Protein AF-A0ABD7SBB2-F1 (afdb_monomer)

Organism: Xanthomonas vasicola (NCBI:txid56459)

Sequence (147 aa):
MIEGIVAIDLGDPAAYGKAIQAAWDKAAPRARAMREHEGQLAGEGKLLELYRAINLPASQQLAISVDFRAALSEGSQEHYGYRYVSGWEIRNLRMVSNVHASFADQPGARVLAVVGAMHKPWFDNWLGQLQGVDIVDAAQVLGDDGQ

Solvent-accessible surface area (backbone atoms only — not comparable to full-atom values): 8896 Å² total; per-residue (Å²): 138,89,80,80,86,77,72,83,83,65,80,55,63,67,62,36,51,52,52,45,49,54,26,31,62,75,29,45,73,81,48,42,70,62,51,52,50,49,50,49,28,56,75,71,66,37,55,69,62,34,55,50,53,57,64,34,70,66,47,44,52,51,51,45,51,29,45,57,53,21,22,55,65,45,81,56,94,84,36,49,22,53,55,53,48,52,53,52,50,56,51,48,53,52,51,49,52,56,56,48,66,76,44,72,90,40,90,88,67,87,82,89,85,87,72,61,69,89,49,46,69,56,46,56,56,56,50,56,67,41,87,96,47,82,78,77,60,63,62,75,73,68,52,63,98,88,114

Foldseek 3Di:
DDDDDDQQDLPDVVVLVVLQVVLLVVLVVQCVVVVVVLVVCVVVVVVLVSLLSLLDPVNQVSVCCSHLVSLQVRDDPSSSSVSVVVNVLVVLVVVLVVQCVVCVVPQPDDDDDDDDSNSVVSNCVVQVPDPNGDDDRPCVVSDDPPD

pLDDT: mean 91.55, std 12.99, range [28.66, 98.44]

Mean predicted aligned error: 4.71 Å

Secondary structure (DSSP, 8-state):
------PPP-SSHHHHHHHHHHHHHHHGGGGHHHHHHHHHHHHTT-HHHHHHHHHSHHHHHHHHHHTHHHHHT---TT-HHHHHHHHHHHHHHHHHHHHHHTTTT-TT--------TTTHHHHHHHHTTSTT-PPPPHHHHH--TT-

InterPro domains:
  IPR043749 Protein of unknown function DUF5694 [PF18950] (22-142)

Nearest PDB structures (foldseek):
  7q2z-assembly1_E  TM=3.618E-01  e=9.057E+00  Saccharomyces cerevisiae S288C

Structure (mmCIF, N/CA/C/O backbone):
data_AF-A0ABD7SBB2-F1
#
_entry.id   AF-A0ABD7SBB2-F1
#
loop_
_atom_site.group_PDB
_atom_site.id
_atom_site.type_symbol
_atom_site.label_atom_id
_atom_site.label_alt_id
_atom_site.label_comp_id
_atom_site.label_asym_id
_atom_site.label_entity_id
_atom_site.label_seq_id
_atom_site.pdbx_PDB_ins_code
_atom_site.Cartn_x
_atom_site.Cartn_y
_atom_site.Cartn_z
_atom_site.occupancy
_atom_site.B_iso_or_equiv
_atom_site.auth_seq_id
_atom_site.auth_comp_id
_atom_site.auth_asym_id
_atom_site.auth_atom_id
_atom_site.pdbx_PDB_model_num
ATOM 1 N N . MET A 1 1 ? -25.484 5.784 -11.898 1.00 28.72 1 MET A N 1
ATOM 2 C CA . MET A 1 1 ? -24.826 5.274 -13.116 1.00 28.72 1 MET A CA 1
ATOM 3 C C . MET A 1 1 ? -23.370 5.688 -13.067 1.00 28.72 1 MET A C 1
ATOM 5 O O . MET A 1 1 ? -23.114 6.881 -13.044 1.00 28.72 1 MET A O 1
ATOM 9 N N . ILE A 1 2 ? -22.443 4.735 -13.003 1.00 31.58 2 ILE A N 1
ATOM 10 C CA . ILE A 1 2 ? -21.057 4.967 -13.424 1.00 31.58 2 ILE A CA 1
ATOM 11 C C . ILE A 1 2 ? -20.772 3.873 -14.450 1.00 31.58 2 ILE A C 1
ATOM 13 O O . ILE A 1 2 ? -20.392 2.758 -14.106 1.00 31.58 2 ILE A O 1
ATOM 17 N N . GLU A 1 3 ? -21.106 4.173 -15.703 1.00 28.66 3 GLU A N 1
ATOM 18 C CA . GLU A 1 3 ? -20.676 3.391 -16.859 1.00 28.66 3 GLU A CA 1
ATOM 19 C C . GLU A 1 3 ? -19.210 3.707 -17.184 1.00 28.66 3 GLU A C 1
ATOM 21 O O . GLU A 1 3 ? -18.758 4.838 -17.009 1.00 28.66 3 GLU A O 1
ATOM 26 N N . GLY A 1 4 ? -18.495 2.701 -17.700 1.00 43.34 4 GLY A N 1
ATOM 27 C CA . GLY A 1 4 ? -17.243 2.877 -18.442 1.00 43.34 4 GLY A CA 1
ATOM 28 C C . GLY A 1 4 ? -15.965 2.927 -17.604 1.00 43.34 4 GLY A C 1
ATOM 29 O O . GLY A 1 4 ? -15.305 3.960 -17.532 1.00 43.34 4 GLY A O 1
ATOM 30 N N . ILE A 1 5 ? -15.543 1.799 -17.021 1.00 53.00 5 ILE A N 1
ATOM 31 C CA . ILE A 1 5 ? -14.161 1.668 -16.536 1.00 53.00 5 ILE A CA 1
ATOM 32 C C . ILE A 1 5 ? -13.256 1.425 -17.744 1.00 53.00 5 ILE A C 1
ATOM 34 O O . ILE A 1 5 ? -13.164 0.309 -18.251 1.00 53.00 5 ILE A O 1
ATOM 38 N N . VAL A 1 6 ? -12.568 2.471 -18.192 1.00 55.94 6 VAL A N 1
ATOM 39 C CA . VAL A 1 6 ? -11.417 2.315 -19.084 1.00 55.94 6 VAL A CA 1
ATOM 40 C C . VAL A 1 6 ? -10.272 1.749 -18.241 1.00 55.94 6 VAL A C 1
ATOM 42 O O . VAL A 1 6 ? -9.833 2.367 -17.268 1.00 55.94 6 VAL A O 1
ATOM 45 N N . ALA A 1 7 ? -9.838 0.529 -18.556 1.00 72.12 7 ALA A N 1
ATOM 46 C CA . ALA A 1 7 ? -8.589 -0.011 -18.035 1.00 72.12 7 ALA A CA 1
ATOM 47 C C . ALA A 1 7 ? -7.424 0.806 -18.611 1.00 72.12 7 ALA A C 1
ATOM 49 O O . ALA A 1 7 ? -7.481 1.216 -19.769 1.00 72.12 7 ALA A O 1
ATOM 50 N N . ILE A 1 8 ? -6.381 1.058 -17.815 1.00 83.62 8 ILE A N 1
ATOM 51 C CA . ILE A 1 8 ? -5.171 1.710 -18.330 1.00 83.62 8 ILE A CA 1
ATOM 52 C C . ILE A 1 8 ? -4.602 0.830 -19.442 1.00 83.62 8 ILE A C 1
ATOM 54 O O . ILE A 1 8 ? -4.325 -0.346 -19.209 1.00 83.62 8 ILE A O 1
ATOM 58 N N . ASP A 1 9 ? -4.430 1.402 -20.630 1.00 86.50 9 ASP A N 1
ATOM 59 C CA . ASP A 1 9 ? -3.758 0.725 -21.731 1.00 86.50 9 ASP A CA 1
ATOM 60 C C . ASP A 1 9 ? -2.278 0.521 -21.379 1.00 86.50 9 ASP A C 1
ATOM 62 O O . ASP A 1 9 ? -1.530 1.477 -21.142 1.00 86.50 9 ASP A O 1
ATOM 66 N N . LEU A 1 10 ? -1.857 -0.740 -21.323 1.00 84.88 10 LEU A N 1
ATOM 67 C CA . LEU A 1 10 ? -0.494 -1.128 -20.975 1.00 84.88 10 LEU A CA 1
ATOM 68 C C . LEU A 1 10 ? 0.454 -1.112 -22.179 1.00 84.88 10 LEU A C 1
ATOM 70 O O . LEU A 1 10 ? 1.652 -1.273 -21.979 1.00 84.88 10 LEU A O 1
ATOM 74 N N . GLY A 1 11 ? -0.035 -0.896 -23.404 1.00 89.62 11 GLY A N 1
ATOM 75 C CA . GLY A 1 11 ? 0.776 -1.065 -24.606 1.00 89.62 11 GLY A CA 1
ATOM 76 C C . GLY A 1 11 ? 1.177 -2.531 -24.776 1.00 89.62 11 GLY A C 1
ATOM 77 O O . GLY A 1 11 ? 0.307 -3.391 -24.878 1.00 89.62 11 GLY A O 1
ATOM 78 N N . ASP A 1 12 ? 2.480 -2.824 -24.788 1.00 95.56 12 ASP A N 1
ATOM 79 C CA . ASP A 1 12 ? 3.000 -4.196 -24.800 1.00 95.56 12 ASP A CA 1
ATOM 80 C C . ASP A 1 12 ? 3.061 -4.761 -23.363 1.00 95.56 12 ASP A C 1
ATOM 82 O O . ASP A 1 12 ? 3.924 -4.352 -22.577 1.00 95.56 12 ASP A O 1
ATOM 86 N N . PRO A 1 13 ? 2.203 -5.737 -22.995 1.00 93.44 13 PRO A N 1
ATOM 87 C CA . PRO A 1 13 ? 2.170 -6.281 -21.639 1.00 93.44 13 PRO A CA 1
ATOM 88 C C . PRO A 1 13 ? 3.453 -7.023 -21.240 1.00 93.44 13 PRO A C 1
ATOM 90 O O . PRO A 1 13 ? 3.794 -7.063 -20.057 1.00 93.44 13 PRO A O 1
ATOM 93 N N . ALA A 1 14 ? 4.171 -7.614 -22.201 1.00 96.75 14 ALA A N 1
ATOM 94 C CA . ALA A 1 14 ? 5.416 -8.323 -21.930 1.00 96.75 14 ALA A CA 1
ATOM 95 C C . ALA A 1 14 ? 6.555 -7.333 -21.655 1.00 96.75 14 ALA A C 1
ATOM 97 O O . ALA A 1 14 ? 7.308 -7.508 -20.691 1.00 96.75 14 ALA A O 1
ATOM 98 N N . ALA A 1 15 ? 6.652 -6.268 -22.457 1.00 97.06 15 ALA A N 1
ATOM 99 C CA . ALA A 1 15 ? 7.608 -5.188 -22.221 1.00 97.06 15 ALA A CA 1
ATOM 100 C C . ALA A 1 15 ? 7.321 -4.463 -20.898 1.00 97.06 15 ALA A C 1
ATOM 102 O O . ALA A 1 15 ? 8.240 -4.260 -20.101 1.00 97.06 15 ALA A O 1
ATOM 103 N N . TYR A 1 16 ? 6.046 -4.170 -20.628 1.00 96.12 16 TYR A N 1
ATOM 104 C CA . TYR A 1 16 ? 5.573 -3.620 -19.360 1.00 96.12 16 TYR A CA 1
ATOM 105 C C . TYR A 1 16 ? 6.014 -4.479 -18.168 1.00 96.12 16 TYR A C 1
ATOM 107 O O . TYR A 1 16 ? 6.697 -3.991 -17.267 1.00 96.12 16 TYR A O 1
ATOM 115 N N . GLY A 1 17 ? 5.682 -5.776 -18.180 1.00 95.75 17 GLY A N 1
ATOM 116 C CA . GLY A 1 17 ? 6.014 -6.683 -17.081 1.00 95.75 17 GLY A CA 1
ATOM 117 C C . GLY A 1 17 ? 7.520 -6.781 -16.846 1.00 95.75 17 GLY A C 1
ATOM 118 O O . GLY A 1 17 ? 7.979 -6.712 -15.707 1.00 95.75 17 GLY A O 1
ATOM 119 N N . LYS A 1 18 ? 8.307 -6.857 -17.926 1.00 98.19 18 LYS A N 1
ATOM 120 C CA . LYS A 1 18 ? 9.771 -6.882 -17.848 1.00 98.19 18 LYS A CA 1
ATOM 121 C C . LYS A 1 18 ? 10.341 -5.603 -17.229 1.00 98.19 18 LYS A C 1
ATOM 123 O O . LYS A 1 18 ? 11.246 -5.689 -16.402 1.00 98.19 18 LYS A O 1
ATOM 128 N N . ALA A 1 19 ? 9.837 -4.435 -17.626 1.00 97.81 19 ALA A N 1
ATOM 129 C CA . ALA A 1 19 ? 10.319 -3.148 -17.131 1.00 97.81 19 ALA A CA 1
ATOM 130 C C . ALA A 1 19 ? 10.041 -2.973 -15.629 1.00 97.81 19 ALA A C 1
ATOM 132 O O . ALA A 1 19 ? 10.947 -2.629 -14.866 1.00 97.81 19 ALA A O 1
ATOM 133 N N . ILE A 1 20 ? 8.816 -3.285 -15.192 1.00 98.00 20 ILE A N 1
ATOM 134 C CA . ILE A 1 20 ? 8.428 -3.199 -13.778 1.00 98.00 20 ILE A CA 1
ATOM 135 C C . ILE A 1 20 ? 9.195 -4.220 -12.930 1.00 98.00 20 ILE A C 1
ATOM 137 O O . ILE A 1 20 ? 9.754 -3.852 -11.895 1.00 98.00 20 ILE A O 1
ATOM 141 N N . GLN A 1 21 ? 9.313 -5.470 -13.391 1.00 98.12 21 GLN A N 1
ATOM 142 C CA . GLN A 1 21 ? 10.073 -6.494 -12.671 1.00 98.12 21 GLN A CA 1
ATOM 143 C C . GLN A 1 21 ? 11.540 -6.087 -12.493 1.00 98.12 21 GLN A C 1
ATOM 145 O O . GLN A 1 21 ? 12.075 -6.201 -11.394 1.00 98.12 21 GLN A O 1
ATOM 150 N N . ALA A 1 22 ? 12.179 -5.536 -13.530 1.00 98.31 22 ALA A N 1
ATOM 151 C CA . ALA A 1 22 ? 13.561 -5.070 -13.435 1.00 98.31 22 ALA A CA 1
ATOM 152 C C . ALA A 1 22 ? 13.734 -3.943 -12.397 1.00 98.31 22 ALA A C 1
ATOM 154 O O . ALA A 1 22 ? 14.729 -3.913 -11.664 1.00 98.31 22 ALA A O 1
ATOM 155 N N . ALA A 1 23 ? 12.764 -3.026 -12.303 1.00 98.19 23 ALA A N 1
ATOM 156 C CA . ALA A 1 23 ? 12.764 -1.979 -11.286 1.00 98.19 23 ALA A CA 1
ATOM 157 C C . ALA A 1 23 ? 12.637 -2.559 -9.865 1.00 98.19 23 ALA A C 1
ATOM 159 O O . ALA A 1 23 ? 13.383 -2.159 -8.962 1.00 98.19 23 ALA A O 1
ATOM 160 N N . TRP A 1 24 ? 11.749 -3.538 -9.670 1.00 98.00 24 TRP A N 1
ATOM 161 C CA . TRP A 1 24 ? 11.593 -4.233 -8.392 1.00 98.00 24 TRP A CA 1
ATOM 162 C C . TRP A 1 24 ? 12.817 -5.060 -8.013 1.00 98.00 24 TRP A C 1
ATOM 164 O O . TRP A 1 24 ? 13.255 -4.979 -6.869 1.00 98.00 24 TRP A O 1
ATOM 174 N N . ASP A 1 25 ? 13.423 -5.797 -8.944 1.00 98.31 25 ASP A N 1
ATOM 175 C CA . ASP A 1 25 ? 14.610 -6.620 -8.684 1.00 98.31 25 ASP A CA 1
ATOM 176 C C . ASP A 1 25 ? 15.777 -5.768 -8.175 1.00 98.31 25 ASP A C 1
ATOM 178 O O . ASP A 1 25 ? 16.444 -6.117 -7.198 1.00 98.31 25 ASP A O 1
ATOM 182 N N . LYS A 1 26 ? 15.974 -4.588 -8.774 1.00 98.00 26 LYS A N 1
ATOM 183 C CA . LYS A 1 26 ? 16.974 -3.610 -8.325 1.00 98.00 26 LYS A CA 1
ATOM 184 C C . LYS A 1 26 ? 16.692 -3.095 -6.909 1.00 98.00 26 LYS A C 1
ATOM 186 O O . LYS A 1 26 ? 17.620 -2.796 -6.157 1.00 98.00 26 LYS A O 1
ATOM 191 N N . ALA A 1 27 ? 15.422 -2.961 -6.537 1.00 98.06 27 ALA A N 1
ATOM 192 C CA . ALA A 1 27 ? 15.001 -2.458 -5.234 1.00 98.06 27 ALA A CA 1
ATOM 193 C C . ALA A 1 27 ? 14.921 -3.540 -4.144 1.00 98.06 27 ALA A C 1
ATOM 195 O O . ALA A 1 27 ? 15.101 -3.227 -2.965 1.00 98.06 27 ALA A O 1
ATOM 196 N N . ALA A 1 28 ? 14.682 -4.795 -4.527 1.00 97.12 28 ALA A N 1
ATOM 197 C CA . ALA A 1 28 ? 14.345 -5.904 -3.645 1.00 97.12 28 ALA A CA 1
ATOM 198 C C . ALA A 1 28 ? 15.329 -6.142 -2.484 1.00 97.12 28 ALA A C 1
ATOM 200 O O . ALA A 1 28 ? 14.843 -6.411 -1.376 1.00 97.12 28 ALA A O 1
ATOM 201 N N . PRO A 1 29 ? 16.664 -6.010 -2.652 1.00 98.44 29 PRO A N 1
ATOM 202 C CA . PRO A 1 29 ? 17.606 -6.200 -1.551 1.00 98.44 29 PRO A CA 1
ATOM 203 C C . PRO A 1 29 ? 17.363 -5.264 -0.360 1.00 98.44 29 PRO A C 1
ATOM 205 O O . PRO A 1 29 ? 17.607 -5.663 0.775 1.00 98.44 29 PRO A O 1
ATOM 208 N N . ARG A 1 30 ? 16.826 -4.055 -0.592 1.00 98.00 30 ARG A N 1
ATOM 209 C CA . ARG A 1 30 ? 16.556 -3.062 0.467 1.00 98.00 30 ARG A CA 1
ATOM 210 C C . ARG A 1 30 ? 15.484 -3.517 1.460 1.00 98.00 30 ARG A C 1
ATOM 212 O O . ARG A 1 30 ? 15.521 -3.109 2.610 1.00 98.00 30 ARG A O 1
ATOM 219 N N . ALA A 1 31 ? 14.552 -4.364 1.024 1.00 96.88 31 ALA A N 1
ATOM 220 C CA . ALA A 1 31 ? 13.454 -4.881 1.845 1.00 96.88 31 ALA A CA 1
ATOM 221 C C . ALA A 1 31 ? 13.677 -6.327 2.316 1.00 96.88 31 ALA A C 1
ATOM 223 O O . ALA A 1 31 ? 12.740 -6.961 2.794 1.00 96.88 31 ALA A O 1
ATOM 224 N N . ARG A 1 32 ? 14.886 -6.885 2.154 1.00 97.69 32 ARG A N 1
ATOM 225 C CA . ARG A 1 32 ? 15.176 -8.283 2.512 1.00 97.69 32 ARG A CA 1
ATOM 226 C C . ARG A 1 32 ? 14.910 -8.559 3.993 1.00 97.69 32 ARG A C 1
ATOM 228 O O . ARG A 1 32 ? 14.071 -9.395 4.294 1.00 97.69 32 ARG A O 1
ATOM 235 N N . ALA A 1 33 ? 15.566 -7.816 4.885 1.00 97.69 33 ALA A N 1
ATOM 236 C CA . ALA A 1 33 ? 15.454 -8.033 6.329 1.00 97.69 33 ALA A CA 1
ATOM 237 C C . ALA A 1 33 ? 14.012 -7.859 6.839 1.00 97.69 33 ALA A C 1
ATOM 239 O O . ALA A 1 33 ? 13.541 -8.657 7.640 1.00 97.69 33 ALA A O 1
ATOM 240 N N . MET A 1 34 ? 13.292 -6.855 6.323 1.00 97.25 34 MET A N 1
ATOM 241 C CA . MET A 1 34 ? 11.875 -6.634 6.636 1.00 97.25 34 MET A CA 1
ATOM 242 C C . MET A 1 34 ? 11.021 -7.848 6.242 1.00 97.25 34 MET A C 1
ATOM 244 O O . MET A 1 34 ? 10.276 -8.361 7.068 1.00 97.25 34 MET A O 1
ATOM 248 N N . ARG A 1 35 ? 11.184 -8.364 5.016 1.00 96.50 35 ARG A N 1
ATOM 249 C CA . ARG A 1 35 ? 10.428 -9.529 4.526 1.00 96.50 35 ARG A CA 1
ATOM 250 C C . ARG A 1 35 ? 10.793 -10.830 5.237 1.00 96.50 35 ARG A C 1
ATOM 252 O O . ARG A 1 35 ? 9.921 -11.660 5.464 1.00 96.50 35 ARG A O 1
ATOM 259 N N . GLU A 1 36 ? 12.065 -11.016 5.583 1.00 98.19 36 GLU A N 1
ATOM 260 C CA . GLU A 1 36 ? 12.519 -12.163 6.379 1.00 98.19 36 GLU A CA 1
ATOM 261 C C . GLU A 1 36 ? 11.884 -12.141 7.775 1.00 98.19 36 GLU A C 1
ATOM 263 O O . GLU A 1 36 ? 11.370 -13.162 8.226 1.00 98.19 36 GLU A O 1
ATOM 268 N N . HIS A 1 37 ? 11.834 -10.973 8.419 1.00 97.44 37 HIS A N 1
ATOM 269 C CA . HIS A 1 37 ? 11.177 -10.803 9.712 1.00 97.44 37 HIS A CA 1
ATOM 270 C C . HIS A 1 37 ? 9.661 -11.047 9.641 1.00 97.44 37 HIS A C 1
ATOM 272 O O . HIS A 1 37 ? 9.127 -11.823 10.432 1.00 97.44 37 HIS A O 1
ATOM 278 N N . GLU A 1 38 ? 8.969 -10.451 8.665 1.00 96.75 38 GLU A N 1
ATOM 279 C CA . GLU A 1 38 ? 7.537 -10.692 8.427 1.00 96.75 38 GLU A CA 1
ATOM 280 C C . GLU A 1 38 ? 7.250 -12.184 8.183 1.00 96.75 38 GLU A C 1
ATOM 282 O O . GLU A 1 38 ? 6.320 -12.749 8.761 1.00 96.75 38 GLU A O 1
ATOM 287 N N . GLY A 1 39 ? 8.080 -12.843 7.368 1.00 97.56 39 GLY A N 1
ATOM 288 C CA . GLY A 1 39 ? 7.976 -14.274 7.089 1.00 97.56 39 GLY A CA 1
ATOM 289 C C . GLY A 1 39 ? 8.210 -15.147 8.323 1.00 97.56 39 GLY A C 1
ATOM 290 O O . GLY A 1 39 ? 7.501 -16.136 8.509 1.00 97.56 39 GLY A O 1
ATOM 291 N N . GLN A 1 40 ? 9.151 -14.769 9.191 1.00 98.31 40 GLN A N 1
ATOM 292 C CA . GLN A 1 40 ? 9.385 -15.449 10.463 1.00 98.31 40 GLN A CA 1
ATOM 293 C C . GLN A 1 40 ? 8.159 -15.352 11.381 1.00 98.31 40 GLN A C 1
ATOM 295 O O . GLN A 1 40 ? 7.687 -16.378 11.868 1.00 98.31 40 GLN A O 1
ATOM 300 N N . LEU A 1 41 ? 7.607 -14.149 11.580 1.00 97.81 41 LEU A N 1
ATOM 301 C CA . LEU A 1 41 ? 6.418 -13.954 12.418 1.00 97.81 41 LEU A CA 1
ATOM 302 C C . LEU A 1 41 ? 5.223 -14.759 11.890 1.00 97.81 41 LEU A C 1
ATOM 304 O O . LEU A 1 41 ? 4.537 -15.430 12.662 1.00 97.81 41 LEU A O 1
ATOM 308 N N . ALA A 1 42 ? 5.015 -14.751 10.569 1.00 96.88 42 ALA A N 1
ATOM 309 C CA . ALA A 1 42 ? 3.978 -15.551 9.925 1.00 96.88 42 ALA A CA 1
ATOM 310 C C . ALA A 1 42 ? 4.190 -17.060 10.149 1.00 96.88 42 ALA A C 1
ATOM 312 O O . ALA A 1 42 ? 3.248 -17.766 10.506 1.00 96.88 42 ALA A O 1
ATOM 313 N N . GLY A 1 43 ? 5.421 -17.551 9.970 1.00 97.94 43 GLY A N 1
ATOM 314 C CA . GLY A 1 43 ? 5.774 -18.963 10.143 1.00 97.94 43 GLY A CA 1
ATOM 315 C C . GLY A 1 43 ? 5.653 -19.462 11.586 1.00 97.94 43 GLY A C 1
ATOM 316 O O . GLY A 1 43 ? 5.306 -20.620 11.804 1.00 97.94 43 GLY A O 1
ATOM 317 N N . GLU A 1 44 ? 5.885 -18.589 12.566 1.00 97.88 44 GLU A N 1
ATOM 318 C CA . GLU A 1 44 ? 5.717 -18.877 13.998 1.00 97.88 44 GLU A CA 1
ATOM 319 C C . GLU A 1 44 ? 4.259 -18.736 14.479 1.00 97.88 44 GLU A C 1
ATOM 321 O O . GLU A 1 44 ? 3.968 -19.014 15.641 1.00 97.88 44 GLU A O 1
ATOM 326 N N . GLY A 1 45 ? 3.330 -18.304 13.616 1.00 96.75 45 GLY A N 1
ATOM 327 C CA . GLY A 1 45 ? 1.931 -18.060 13.987 1.00 96.75 45 GLY A CA 1
ATOM 328 C C . GLY A 1 45 ? 1.713 -16.806 14.845 1.00 96.75 45 GLY A C 1
ATOM 329 O O . GLY A 1 45 ? 0.636 -16.634 15.416 1.00 96.75 45 GLY A O 1
ATOM 330 N N . LYS A 1 46 ? 2.706 -15.912 14.918 1.00 96.31 46 LYS A N 1
ATOM 331 C CA . LYS A 1 46 ? 2.688 -14.646 15.670 1.00 96.31 46 LYS A CA 1
ATOM 332 C C . LYS A 1 46 ? 1.957 -13.552 14.896 1.00 96.31 46 LYS A C 1
ATOM 334 O O . LYS A 1 46 ? 2.546 -12.596 14.390 1.00 96.31 46 LYS A O 1
ATOM 339 N N . LEU A 1 47 ? 0.654 -13.758 14.703 1.00 93.69 47 LEU A N 1
ATOM 340 C CA . LEU A 1 47 ? -0.149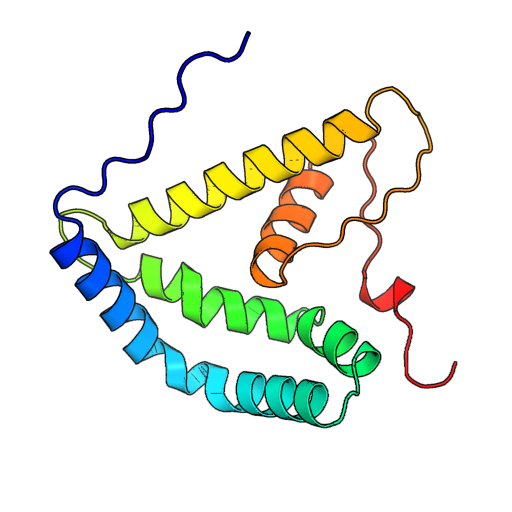 -12.915 13.818 1.00 93.69 47 LEU A CA 1
ATOM 341 C C . LEU A 1 47 ? -0.297 -11.486 14.344 1.00 93.69 47 LEU A C 1
ATOM 343 O O . LEU A 1 47 ? -0.221 -10.558 13.546 1.00 93.69 47 LEU A O 1
ATOM 347 N N . LEU A 1 48 ? -0.489 -11.278 15.650 1.00 93.94 48 LEU A N 1
ATOM 348 C CA . LEU A 1 48 ? -0.664 -9.928 16.197 1.00 93.94 48 LEU A CA 1
ATOM 349 C C . LEU A 1 48 ? 0.622 -9.103 16.057 1.00 93.94 48 LEU A C 1
ATOM 351 O O . LEU A 1 48 ? 0.581 -7.950 15.629 1.00 93.94 48 LEU A O 1
ATOM 355 N N . GLU A 1 49 ? 1.766 -9.719 16.335 1.00 95.44 49 GLU A N 1
ATOM 356 C CA . GLU A 1 49 ? 3.089 -9.134 16.151 1.00 95.44 49 GLU A CA 1
ATOM 357 C C . GLU A 1 49 ? 3.355 -8.826 14.674 1.00 95.44 49 GLU A C 1
ATOM 359 O O . GLU A 1 49 ? 3.851 -7.746 14.353 1.00 95.44 49 GLU A O 1
ATOM 364 N N . LEU A 1 50 ? 2.949 -9.716 13.760 1.00 95.25 50 LEU A N 1
ATOM 365 C CA 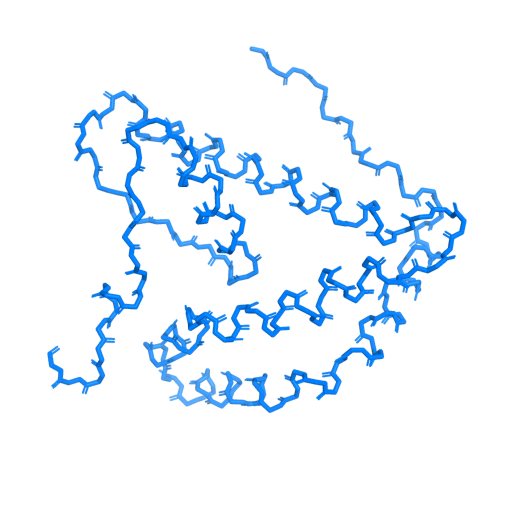. LEU A 1 50 ? 3.003 -9.451 12.322 1.00 95.25 50 LEU A CA 1
ATOM 366 C C . LEU A 1 50 ? 2.145 -8.239 11.943 1.00 95.25 50 LEU A C 1
ATOM 368 O O . LEU A 1 50 ? 2.623 -7.354 11.234 1.00 95.25 50 LEU A O 1
ATOM 372 N N . TYR A 1 51 ? 0.901 -8.166 12.427 1.00 94.12 51 TYR A N 1
ATOM 373 C CA . TYR A 1 51 ? 0.018 -7.025 12.175 1.00 94.12 51 TYR A CA 1
ATOM 374 C C . TYR A 1 51 ? 0.624 -5.718 12.687 1.00 94.12 51 TYR A C 1
ATOM 376 O O . TYR A 1 51 ? 0.561 -4.711 11.985 1.00 94.12 51 TYR A O 1
ATOM 384 N N . ARG A 1 52 ? 1.251 -5.717 13.863 1.00 94.06 52 ARG A N 1
ATOM 385 C CA . ARG A 1 52 ? 1.966 -4.540 14.374 1.00 94.06 52 ARG A CA 1
ATOM 386 C C . ARG A 1 52 ? 3.138 -4.174 13.469 1.00 94.06 52 ARG A C 1
ATOM 388 O O . ARG A 1 52 ? 3.215 -3.030 13.029 1.00 94.06 52 ARG A O 1
ATOM 395 N N . ALA A 1 53 ? 3.978 -5.144 13.105 1.00 94.88 53 ALA A N 1
ATOM 396 C CA . ALA A 1 53 ? 5.157 -4.926 12.270 1.00 94.88 53 ALA A CA 1
ATOM 397 C C . ALA A 1 53 ? 4.815 -4.297 10.906 1.00 94.88 53 ALA A C 1
ATOM 399 O O . ALA A 1 53 ? 5.456 -3.323 10.506 1.00 94.88 53 ALA A O 1
ATOM 400 N N . ILE A 1 54 ? 3.780 -4.791 10.215 1.00 94.50 54 ILE A N 1
ATOM 401 C CA . ILE A 1 54 ? 3.377 -4.273 8.891 1.00 94.50 54 ILE A CA 1
ATOM 402 C C . ILE A 1 54 ? 2.661 -2.914 8.958 1.00 94.50 54 ILE A C 1
ATOM 404 O O . ILE A 1 54 ? 2.584 -2.213 7.948 1.00 94.50 54 ILE A O 1
ATOM 408 N N . ASN A 1 55 ? 2.127 -2.533 10.125 1.00 94.25 55 ASN A N 1
ATOM 409 C CA . ASN A 1 55 ? 1.475 -1.238 10.345 1.00 94.25 55 ASN A CA 1
ATOM 410 C C . ASN A 1 55 ? 2.445 -0.143 10.821 1.00 94.25 55 ASN A C 1
ATOM 412 O O . ASN A 1 55 ? 2.045 1.019 10.873 1.00 94.25 55 ASN A O 1
ATOM 416 N N . LEU A 1 56 ? 3.708 -0.466 11.127 1.00 92.25 56 LEU A N 1
ATOM 417 C CA . LEU A 1 56 ? 4.702 0.543 11.498 1.00 92.25 56 LEU A CA 1
ATOM 418 C C . LEU A 1 56 ? 4.952 1.527 10.339 1.00 92.25 56 LEU A C 1
ATOM 420 O O . LEU A 1 56 ? 5.187 1.084 9.207 1.00 92.25 56 LEU A O 1
ATOM 424 N N . PRO A 1 57 ? 5.036 2.848 10.606 1.00 91.31 57 PRO A N 1
ATOM 425 C CA . PRO A 1 57 ? 5.324 3.841 9.572 1.00 91.31 57 PRO A CA 1
ATOM 426 C C . PRO A 1 57 ? 6.604 3.542 8.782 1.00 91.31 57 PRO A C 1
ATOM 428 O O . PRO A 1 57 ? 6.643 3.715 7.565 1.00 91.31 57 PRO A O 1
ATOM 431 N N . ALA A 1 58 ? 7.649 3.045 9.453 1.00 92.69 58 ALA A N 1
ATOM 432 C CA . ALA A 1 58 ? 8.912 2.690 8.810 1.00 92.69 58 ALA A CA 1
ATOM 433 C C . ALA A 1 58 ? 8.758 1.514 7.827 1.00 92.69 58 ALA A C 1
ATOM 435 O O . ALA A 1 58 ? 9.285 1.577 6.713 1.00 92.69 58 ALA A O 1
ATOM 436 N N . SER A 1 59 ? 7.997 0.479 8.202 1.00 94.00 59 SER A N 1
ATOM 437 C CA . SER A 1 59 ? 7.703 -0.672 7.338 1.00 94.00 59 SER A CA 1
ATOM 438 C C . SER A 1 59 ? 6.935 -0.234 6.095 1.00 94.00 59 SER A C 1
ATOM 440 O O . SER A 1 59 ? 7.309 -0.569 4.971 1.00 94.00 59 SER A O 1
ATOM 442 N N . GLN A 1 60 ? 5.915 0.609 6.274 1.00 94.25 60 GLN A N 1
ATOM 443 C CA . GLN A 1 60 ? 5.133 1.145 5.163 1.00 94.25 60 GLN A CA 1
ATOM 444 C C . GLN A 1 60 ? 5.972 2.016 4.224 1.00 94.25 60 GLN A C 1
ATOM 446 O O . GLN A 1 60 ? 5.905 1.851 3.006 1.00 94.25 60 GLN A O 1
ATOM 451 N N . GLN A 1 61 ? 6.797 2.917 4.765 1.00 95.38 61 GLN A N 1
ATOM 452 C CA . GLN A 1 61 ? 7.687 3.756 3.962 1.00 95.38 61 GLN A CA 1
ATOM 453 C C . GLN A 1 61 ? 8.685 2.917 3.162 1.00 95.38 61 GLN A C 1
ATOM 455 O O . GLN A 1 61 ? 8.875 3.163 1.967 1.00 95.38 61 GLN A O 1
ATOM 460 N N . LEU A 1 62 ? 9.302 1.910 3.790 1.00 97.19 62 LEU A N 1
ATOM 461 C CA . LEU A 1 62 ? 10.229 1.017 3.105 1.00 97.19 62 LEU A CA 1
ATOM 462 C C . LEU A 1 62 ? 9.515 0.261 1.986 1.00 97.19 62 LEU A C 1
ATOM 464 O O . LEU A 1 62 ? 10.004 0.282 0.854 1.00 97.19 62 LEU A O 1
ATOM 468 N N . ALA A 1 63 ? 8.349 -0.319 2.266 1.00 95.62 63 ALA A N 1
ATOM 469 C CA . ALA A 1 63 ? 7.561 -1.057 1.290 1.00 95.62 63 ALA A CA 1
ATOM 470 C C . ALA A 1 63 ? 7.144 -0.186 0.088 1.00 95.62 63 ALA A C 1
ATOM 472 O O . ALA A 1 63 ? 7.399 -0.558 -1.058 1.00 95.62 63 ALA A O 1
ATOM 473 N N . ILE A 1 64 ? 6.641 1.033 0.325 1.00 96.00 64 ILE A N 1
ATOM 474 C CA . ILE A 1 64 ? 6.339 2.002 -0.745 1.00 96.00 64 ILE A CA 1
ATOM 475 C C . ILE A 1 64 ? 7.593 2.337 -1.562 1.00 96.00 64 ILE A C 1
ATOM 477 O O . ILE A 1 64 ? 7.541 2.476 -2.788 1.00 96.00 64 ILE A O 1
ATOM 481 N N . SER A 1 65 ? 8.742 2.477 -0.895 1.00 97.25 65 SER A N 1
ATOM 482 C CA . SER A 1 65 ? 9.993 2.852 -1.553 1.00 97.25 65 SER A CA 1
ATOM 483 C C . SER A 1 65 ? 10.574 1.752 -2.449 1.00 97.25 65 SER A C 1
ATOM 485 O O . SER A 1 65 ? 11.340 2.062 -3.368 1.00 97.25 65 SER A O 1
ATOM 487 N N . VAL A 1 66 ? 10.302 0.478 -2.153 1.00 97.81 66 VAL A N 1
ATOM 488 C CA . VAL A 1 66 ? 10.813 -0.656 -2.942 1.00 97.81 66 VAL A CA 1
ATOM 489 C C . VAL A 1 66 ? 9.851 -1.101 -4.031 1.00 97.81 66 VAL A C 1
ATOM 491 O O . VAL A 1 66 ? 10.300 -1.724 -4.986 1.00 97.81 66 VAL A O 1
ATOM 494 N N . ASP A 1 67 ? 8.575 -0.742 -3.912 1.00 97.50 67 ASP A N 1
ATOM 495 C CA . ASP A 1 67 ? 7.553 -1.031 -4.910 1.00 97.50 67 ASP A CA 1
ATOM 496 C C . ASP A 1 67 ? 7.300 0.199 -5.799 1.00 97.50 67 ASP A C 1
ATOM 498 O O . ASP A 1 67 ? 7.955 0.380 -6.826 1.00 97.50 67 ASP A O 1
ATOM 502 N N . PHE A 1 68 ? 6.432 1.115 -5.365 1.00 97.50 68 PHE A N 1
ATOM 503 C CA . PHE A 1 68 ? 5.936 2.223 -6.186 1.00 97.50 68 PHE A CA 1
ATOM 504 C C . PHE A 1 68 ? 7.015 3.235 -6.557 1.00 97.50 68 PHE A C 1
ATOM 506 O O . PHE A 1 68 ? 7.082 3.671 -7.704 1.00 97.50 68 PHE A O 1
ATOM 513 N N . ARG A 1 69 ? 7.905 3.593 -5.622 1.00 97.38 69 ARG A N 1
ATOM 514 C CA . ARG A 1 69 ? 9.020 4.497 -5.953 1.00 97.38 69 ARG A CA 1
ATOM 515 C C . ARG A 1 69 ? 10.006 3.848 -6.921 1.00 97.38 69 ARG A C 1
ATOM 517 O O . ARG A 1 69 ? 10.566 4.541 -7.764 1.00 97.38 69 ARG A O 1
ATOM 524 N N . ALA A 1 70 ? 10.226 2.539 -6.793 1.00 98.19 70 ALA A N 1
ATOM 525 C CA . ALA A 1 70 ? 11.081 1.805 -7.716 1.00 98.19 70 ALA A CA 1
ATOM 526 C C . ALA A 1 70 ? 10.445 1.771 -9.110 1.00 98.19 70 ALA A C 1
ATOM 528 O O . ALA A 1 70 ? 11.106 2.144 -10.076 1.00 98.19 70 ALA A O 1
ATOM 529 N N . ALA A 1 71 ? 9.154 1.447 -9.203 1.00 97.56 71 ALA A N 1
ATOM 530 C CA . ALA A 1 71 ? 8.409 1.480 -10.455 1.00 97.56 71 ALA A CA 1
ATOM 531 C C . ALA A 1 71 ? 8.434 2.873 -11.105 1.00 97.56 71 ALA A C 1
ATOM 533 O O . ALA A 1 71 ? 8.729 2.978 -12.286 1.00 97.56 71 ALA A O 1
ATOM 534 N N . LEU A 1 72 ? 8.231 3.959 -10.350 1.00 97.50 72 LEU A N 1
ATOM 535 C CA . LEU A 1 72 ? 8.308 5.330 -10.884 1.00 97.50 72 LEU A CA 1
ATOM 536 C C . LEU A 1 72 ? 9.705 5.744 -11.363 1.00 97.50 72 LEU A C 1
ATOM 538 O O . LEU A 1 72 ? 9.828 6.735 -12.075 1.00 97.50 72 LEU A O 1
ATOM 542 N N . SER A 1 73 ? 10.754 5.022 -10.963 1.00 96.06 73 SER A N 1
ATOM 543 C CA . SER A 1 73 ? 12.118 5.261 -11.450 1.00 96.06 73 SER A CA 1
ATOM 544 C C . SER A 1 73 ? 12.431 4.547 -12.771 1.00 96.06 73 SER A C 1
ATOM 546 O O . SER A 1 73 ? 13.531 4.700 -13.302 1.00 96.06 73 SER A O 1
ATOM 548 N N . GLU A 1 74 ? 11.488 3.756 -13.285 1.00 95.38 74 GLU A N 1
ATOM 549 C CA . GLU A 1 74 ? 11.550 3.136 -14.605 1.00 95.38 74 GLU A CA 1
ATOM 550 C C . GLU A 1 74 ? 11.565 4.225 -15.701 1.00 95.38 74 GLU A C 1
ATOM 552 O O . GLU A 1 74 ? 10.852 5.224 -15.611 1.00 95.38 74 GLU A O 1
ATOM 557 N N . GLY A 1 75 ? 12.440 4.066 -16.699 1.00 93.19 75 GLY A N 1
ATOM 558 C CA . GLY A 1 75 ? 12.848 5.131 -17.627 1.00 93.19 75 GLY A CA 1
ATOM 559 C C . GLY A 1 75 ? 12.402 4.954 -19.080 1.00 93.19 75 GLY A C 1
ATOM 560 O O . GLY A 1 75 ? 12.929 5.645 -19.952 1.00 93.19 75 GLY A O 1
ATOM 561 N N . SER A 1 76 ? 11.501 4.015 -19.366 1.00 94.00 76 SER A N 1
ATOM 562 C CA . SER A 1 76 ? 10.963 3.761 -20.704 1.00 94.00 76 SER A CA 1
ATOM 563 C C . SER A 1 76 ? 10.209 4.975 -21.257 1.00 94.00 76 SER A C 1
ATOM 565 O O . SER A 1 76 ? 9.615 5.760 -20.511 1.00 94.00 76 SER A O 1
ATOM 567 N N . GLN A 1 77 ? 10.204 5.125 -22.586 1.00 95.00 77 GLN A N 1
ATOM 568 C CA . GLN A 1 77 ? 9.423 6.176 -23.257 1.00 95.00 77 GLN A CA 1
ATOM 569 C C . GLN A 1 77 ? 7.916 5.918 -23.142 1.00 95.00 77 GLN A C 1
ATOM 571 O O . GLN A 1 77 ? 7.104 6.834 -23.206 1.00 95.00 77 GLN A O 1
ATOM 576 N N . GLU A 1 78 ? 7.541 4.661 -22.944 1.00 94.75 78 GLU A N 1
ATOM 577 C CA . GLU A 1 78 ? 6.176 4.204 -22.749 1.00 94.75 78 GLU A CA 1
ATOM 578 C C . GLU A 1 78 ? 5.629 4.584 -21.365 1.00 94.75 78 GLU A C 1
ATOM 580 O O . GLU A 1 78 ? 4.409 4.555 -21.160 1.00 94.75 78 GLU A O 1
ATOM 585 N N . HIS A 1 79 ? 6.506 4.988 -20.438 1.00 95.75 79 HIS A N 1
ATOM 586 C CA . HIS A 1 79 ? 6.182 5.382 -19.069 1.00 95.75 79 HIS A CA 1
ATOM 587 C C . HIS A 1 79 ? 5.471 4.270 -18.285 1.00 95.75 79 HIS A C 1
ATOM 589 O O . HIS A 1 79 ? 4.484 4.512 -17.580 1.00 95.75 79 HIS A O 1
ATOM 595 N N . TYR A 1 80 ? 5.964 3.033 -18.396 1.00 96.25 80 TYR A N 1
ATOM 596 C CA . TYR A 1 80 ? 5.362 1.869 -17.740 1.00 96.25 80 TYR A CA 1
ATOM 597 C C . TYR A 1 80 ? 5.255 2.033 -16.220 1.00 96.25 80 TYR A C 1
ATOM 599 O O . TYR A 1 80 ? 4.216 1.707 -15.641 1.00 96.25 80 TYR A O 1
ATOM 607 N N . GLY A 1 81 ? 6.278 2.616 -15.589 1.00 96.19 81 GLY A N 1
ATOM 608 C CA . GLY A 1 81 ? 6.269 2.954 -14.164 1.00 96.19 81 GLY A CA 1
ATOM 609 C C . GLY A 1 81 ? 5.096 3.840 -13.742 1.00 96.19 81 GLY A C 1
ATOM 610 O O . GLY A 1 81 ? 4.391 3.537 -12.779 1.00 96.19 81 GLY A O 1
ATOM 611 N N . TYR A 1 82 ? 4.845 4.910 -14.500 1.00 95.56 82 TYR A N 1
ATOM 612 C CA . TYR A 1 82 ? 3.715 5.811 -14.265 1.00 95.56 82 TYR A CA 1
ATOM 613 C C . TYR A 1 82 ? 2.380 5.071 -14.406 1.00 95.56 82 TYR A C 1
ATOM 615 O O . TYR A 1 82 ? 1.554 5.124 -13.498 1.00 95.56 82 TYR A O 1
ATOM 623 N N . ARG A 1 83 ? 2.197 4.301 -15.488 1.00 95.06 83 ARG A N 1
ATOM 624 C CA . ARG A 1 83 ? 0.963 3.530 -15.735 1.00 95.06 83 ARG A CA 1
ATOM 625 C C . ARG A 1 83 ? 0.669 2.526 -14.617 1.00 95.06 83 ARG A C 1
ATOM 627 O O . ARG A 1 83 ? -0.484 2.396 -14.207 1.00 95.06 83 ARG A O 1
ATOM 634 N N . TYR A 1 84 ? 1.701 1.849 -14.101 1.00 95.50 84 TYR A N 1
ATOM 635 C CA . TYR A 1 84 ? 1.582 0.951 -12.948 1.00 95.50 84 TYR A CA 1
ATOM 636 C C . TYR A 1 84 ? 1.030 1.682 -11.717 1.00 95.50 84 TYR A C 1
ATOM 638 O O . TYR A 1 84 ? 0.017 1.263 -11.151 1.00 95.50 84 TYR A O 1
ATOM 646 N N . VAL A 1 85 ? 1.650 2.804 -11.334 1.00 95.62 85 VAL A N 1
ATOM 647 C CA . VAL A 1 85 ? 1.228 3.560 -10.145 1.00 95.62 85 VAL A CA 1
ATOM 648 C C . VAL A 1 85 ? -0.149 4.191 -10.333 1.00 95.62 85 VAL A C 1
ATOM 650 O O . VAL A 1 85 ? -0.966 4.118 -9.418 1.00 95.62 85 VAL A O 1
ATOM 653 N N . SER A 1 86 ? -0.469 4.716 -11.518 1.00 94.94 86 SER A N 1
ATOM 654 C CA . SER A 1 86 ? -1.812 5.224 -11.817 1.00 94.94 86 SER A CA 1
ATOM 655 C C . SER A 1 86 ? -2.880 4.138 -11.669 1.00 94.94 86 SER A C 1
ATOM 657 O O . SER A 1 86 ? -3.947 4.388 -11.110 1.00 94.94 86 SER A O 1
ATOM 659 N N . GLY A 1 87 ? -2.601 2.909 -12.116 1.00 93.50 87 GLY A N 1
ATOM 660 C CA . GLY A 1 87 ? -3.528 1.785 -11.963 1.00 93.50 87 GLY A CA 1
ATOM 661 C C . GLY A 1 87 ? -3.761 1.434 -10.496 1.00 93.50 87 GLY A C 1
ATOM 662 O O . GLY A 1 87 ? -4.901 1.213 -10.075 1.00 93.50 87 GLY A O 1
ATOM 663 N N . TRP A 1 88 ? -2.687 1.445 -9.703 1.00 95.31 88 TRP A N 1
ATOM 664 C CA . TRP A 1 88 ? -2.755 1.245 -8.259 1.00 95.31 88 TRP A CA 1
ATOM 665 C C . TRP A 1 88 ? -3.562 2.340 -7.555 1.00 95.31 88 TRP A C 1
ATOM 667 O O . TRP A 1 88 ? -4.431 2.045 -6.732 1.00 95.31 88 TRP A O 1
ATOM 677 N N . GLU A 1 89 ? -3.328 3.602 -7.895 1.00 95.00 89 GLU A N 1
ATOM 678 C CA . GLU A 1 89 ? -4.023 4.744 -7.305 1.00 95.00 89 GLU A CA 1
ATOM 679 C C . GLU A 1 89 ? -5.524 4.712 -7.606 1.00 95.00 89 GLU A C 1
ATOM 681 O O . GLU A 1 89 ? -6.341 4.796 -6.688 1.00 95.00 89 GLU A O 1
ATOM 686 N N . ILE A 1 90 ? -5.899 4.465 -8.866 1.00 95.25 90 ILE A N 1
ATOM 687 C CA . ILE A 1 90 ? -7.300 4.314 -9.279 1.00 95.25 90 ILE A CA 1
ATOM 688 C C . ILE A 1 90 ? -7.977 3.166 -8.518 1.00 95.25 90 ILE A C 1
ATOM 690 O O . ILE A 1 90 ? -9.127 3.295 -8.090 1.00 95.25 90 ILE A O 1
ATOM 694 N N . ARG A 1 91 ? -7.282 2.038 -8.317 1.00 94.38 91 ARG A N 1
ATOM 695 C CA . ARG A 1 91 ? -7.802 0.925 -7.510 1.00 94.38 91 ARG A CA 1
ATOM 696 C C . ARG A 1 91 ? -8.071 1.364 -6.071 1.00 94.38 91 ARG A C 1
ATOM 698 O O . ARG A 1 91 ? -9.148 1.069 -5.557 1.00 94.38 91 ARG A O 1
ATOM 705 N N . ASN A 1 92 ? -7.138 2.073 -5.437 1.00 96.62 92 ASN A N 1
ATOM 706 C CA . ASN A 1 92 ? -7.311 2.537 -4.059 1.00 96.62 92 ASN A CA 1
ATOM 707 C C . ASN A 1 92 ? -8.440 3.566 -3.933 1.00 96.62 92 ASN A C 1
ATOM 709 O O . ASN A 1 92 ? -9.244 3.445 -3.016 1.00 96.62 92 ASN A O 1
ATOM 713 N N . LEU A 1 93 ? -8.573 4.506 -4.873 1.00 96.06 93 LEU A N 1
ATOM 714 C CA . LEU A 1 93 ? -9.685 5.465 -4.889 1.00 96.06 93 LEU A CA 1
ATOM 715 C C . LEU A 1 93 ? -11.047 4.762 -4.965 1.00 96.06 93 LEU A C 1
ATOM 717 O O . LEU A 1 93 ? -11.969 5.114 -4.233 1.00 96.06 93 LEU A O 1
ATOM 721 N N . ARG A 1 94 ? -11.168 3.714 -5.793 1.00 95.44 94 ARG A N 1
ATOM 722 C CA . ARG A 1 94 ? -12.387 2.887 -5.856 1.00 95.44 94 ARG A CA 1
ATOM 723 C C . ARG A 1 94 ? -12.658 2.172 -4.535 1.00 95.44 94 ARG A C 1
ATOM 725 O O . ARG A 1 94 ? -13.792 2.160 -4.070 1.00 95.44 94 ARG A O 1
ATOM 732 N N . MET A 1 95 ? -11.628 1.589 -3.922 1.00 96.44 95 MET A N 1
ATOM 733 C CA . MET A 1 95 ? -11.780 0.906 -2.637 1.00 96.44 95 MET A CA 1
ATOM 734 C C . MET A 1 95 ? -12.196 1.880 -1.522 1.00 96.44 95 MET A C 1
ATOM 736 O O . MET A 1 95 ? -13.123 1.580 -0.776 1.00 96.44 95 MET A O 1
ATOM 740 N N . VAL A 1 96 ? -11.575 3.060 -1.451 1.00 96.25 96 VAL A N 1
ATOM 741 C CA . VAL A 1 96 ? -11.913 4.123 -0.491 1.00 96.25 96 VAL A CA 1
ATOM 742 C C . VAL A 1 96 ? -13.337 4.628 -0.703 1.00 96.25 96 VAL A C 1
ATOM 744 O O . VAL A 1 96 ? -14.085 4.756 0.262 1.00 96.25 96 VAL A O 1
ATOM 747 N N . SER A 1 97 ? -13.751 4.839 -1.956 1.00 95.50 97 SER A N 1
ATOM 748 C CA . SER A 1 97 ? -15.129 5.221 -2.282 1.00 95.50 97 SER A CA 1
ATOM 749 C C . SER A 1 97 ? -16.143 4.179 -1.797 1.00 95.50 97 SER A C 1
ATOM 751 O O . SER A 1 97 ? -17.152 4.554 -1.201 1.00 95.50 97 SER A O 1
ATOM 753 N N . ASN A 1 98 ? -15.858 2.886 -1.984 1.00 94.44 98 ASN A N 1
ATOM 754 C CA . ASN A 1 98 ? -16.725 1.805 -1.510 1.00 94.44 98 ASN A CA 1
ATOM 755 C C . ASN A 1 98 ? -16.793 1.738 0.021 1.00 94.44 98 ASN A C 1
ATOM 757 O O . ASN A 1 98 ? -17.866 1.505 0.570 1.00 94.44 98 ASN A O 1
ATOM 761 N N . VAL A 1 99 ? -15.666 1.950 0.708 1.00 94.19 99 VAL A N 1
ATOM 762 C CA . VAL A 1 99 ? -15.630 1.987 2.176 1.00 94.19 99 VAL A CA 1
ATOM 763 C C . VAL A 1 99 ? -16.411 3.186 2.703 1.00 94.19 99 VAL A C 1
ATOM 765 O O . VAL A 1 99 ? -17.253 3.009 3.570 1.00 94.19 99 VAL A O 1
ATOM 768 N N . HIS A 1 100 ? -16.229 4.380 2.136 1.00 94.69 100 HIS A N 1
ATOM 769 C CA . HIS A 1 100 ? -17.014 5.555 2.520 1.00 94.69 100 HIS A CA 1
ATOM 770 C C . HIS A 1 100 ? -18.524 5.333 2.336 1.00 94.69 100 HIS A C 1
ATOM 772 O O . HIS A 1 100 ? -19.319 5.668 3.211 1.00 94.69 100 HIS A O 1
ATOM 778 N N . ALA A 1 101 ? -18.929 4.695 1.234 1.00 94.81 101 ALA A N 1
ATOM 779 C CA . ALA A 1 101 ? -20.333 4.394 0.972 1.00 94.81 101 ALA A CA 1
ATOM 780 C C . ALA A 1 101 ? -20.979 3.481 2.032 1.00 94.81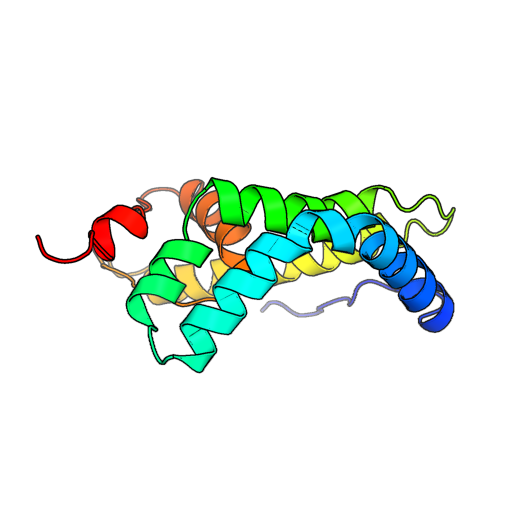 101 ALA A C 1
ATOM 782 O O . ALA A 1 101 ? -22.194 3.537 2.196 1.00 94.81 101 ALA A O 1
ATOM 783 N N . SER A 1 102 ? -20.207 2.670 2.770 1.00 93.38 102 SER A N 1
ATOM 784 C CA . SER A 1 102 ? -20.766 1.768 3.784 1.00 93.38 102 SER A CA 1
ATOM 785 C C . SER A 1 102 ? -21.186 2.466 5.081 1.00 93.38 102 SER A C 1
ATOM 787 O O . SER A 1 102 ? -21.813 1.826 5.922 1.00 93.38 102 SER A O 1
ATOM 789 N N . PHE A 1 103 ? -20.804 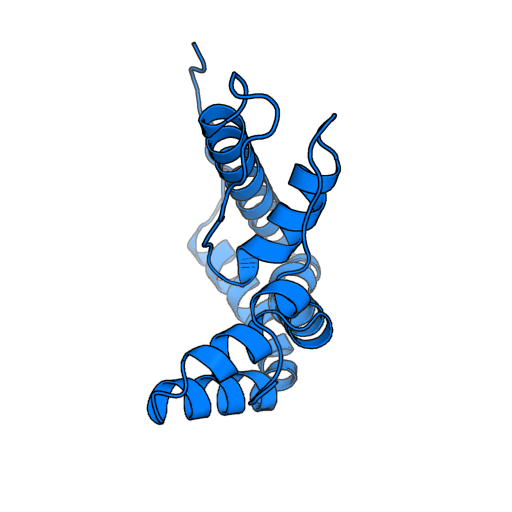3.732 5.281 1.00 94.25 103 PHE A N 1
ATOM 790 C CA . PHE A 1 103 ? -21.109 4.489 6.500 1.00 94.25 103 PHE A CA 1
ATOM 791 C C . PHE A 1 103 ? -21.547 5.940 6.249 1.00 94.25 103 PHE A C 1
ATOM 793 O O . PHE A 1 103 ? -21.778 6.680 7.204 1.00 94.25 103 PHE A O 1
ATOM 800 N N . ALA A 1 104 ? -21.677 6.361 4.988 1.00 94.12 104 ALA A N 1
ATOM 801 C CA . ALA A 1 104 ? -21.970 7.748 4.617 1.00 94.12 104 ALA A CA 1
ATOM 802 C C . ALA A 1 104 ? -23.296 8.291 5.189 1.00 94.12 104 ALA A C 1
ATOM 804 O O . ALA A 1 104 ? -23.436 9.498 5.371 1.00 94.12 104 ALA A O 1
ATOM 805 N N . ASP A 1 105 ? -24.266 7.421 5.475 1.00 95.25 105 ASP A N 1
ATOM 806 C CA . ASP A 1 105 ? -25.571 7.758 6.052 1.00 95.25 105 ASP A CA 1
ATOM 807 C C . ASP A 1 105 ? -25.654 7.525 7.572 1.00 95.25 105 ASP A C 1
ATOM 809 O O . ASP A 1 105 ? -26.717 7.693 8.170 1.00 95.25 105 ASP A O 1
ATOM 813 N N . GLN A 1 106 ? -24.532 7.178 8.212 1.00 95.75 106 GLN A N 1
ATOM 814 C CA . GLN A 1 106 ? -24.449 6.839 9.633 1.00 95.75 106 GLN A CA 1
ATOM 815 C C . GLN A 1 106 ? -23.459 7.754 10.373 1.00 95.75 106 GLN A C 1
ATOM 817 O O . GLN A 1 106 ? -22.323 7.357 10.653 1.00 95.75 106 GLN A O 1
ATOM 822 N N . PRO A 1 107 ? -23.871 8.984 10.740 1.00 94.19 107 PRO A N 1
ATOM 823 C CA . PRO A 1 107 ? -23.052 9.866 11.564 1.00 94.19 107 PRO A CA 1
ATOM 824 C C . PRO A 1 107 ? -22.600 9.177 12.860 1.00 94.19 107 PRO A C 1
ATOM 826 O O . PRO A 1 107 ? -23.409 8.597 13.582 1.00 94.19 107 PRO A O 1
ATOM 829 N N . GLY A 1 108 ? -21.301 9.250 13.160 1.00 94.44 108 GLY A N 1
ATOM 830 C CA . GLY A 1 108 ? -20.707 8.624 14.348 1.00 94.44 108 GLY A CA 1
ATOM 831 C C . GLY A 1 108 ? -20.399 7.127 14.215 1.00 94.44 108 GLY A C 1
ATOM 832 O O . GLY A 1 108 ? -19.986 6.511 15.201 1.00 94.44 108 GLY A O 1
ATOM 833 N N . ALA A 1 109 ? -20.571 6.529 13.031 1.00 95.88 109 ALA A N 1
ATOM 834 C CA . ALA A 1 109 ? -20.167 5.149 12.783 1.00 95.88 109 ALA A CA 1
ATOM 835 C C . ALA A 1 109 ? -18.670 4.926 13.059 1.00 95.88 109 ALA A C 1
ATOM 837 O O . ALA A 1 109 ? -17.818 5.751 12.730 1.00 95.88 109 ALA A O 1
ATOM 838 N N . ARG A 1 110 ? -18.345 3.762 13.632 1.00 95.31 110 ARG A N 1
ATOM 839 C CA . ARG A 1 110 ? -16.967 3.286 13.815 1.00 95.31 110 ARG A CA 1
ATOM 840 C C . ARG A 1 110 ? -16.717 2.149 12.839 1.00 95.31 110 ARG A C 1
ATOM 842 O O . ARG A 1 110 ? -17.386 1.122 12.914 1.00 95.31 110 ARG A O 1
ATOM 849 N N . VAL A 1 111 ? -15.752 2.328 11.943 1.00 94.12 111 VAL A N 1
ATOM 850 C CA . VAL A 1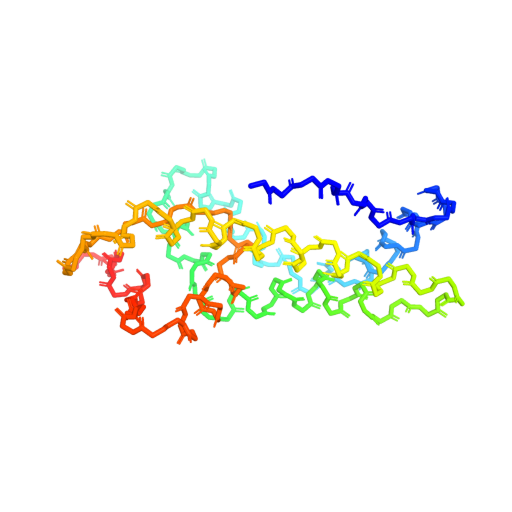 111 ? -15.485 1.382 10.855 1.00 94.12 111 VAL A CA 1
ATOM 851 C C . VAL A 1 111 ? -14.083 0.810 10.995 1.00 94.12 111 VAL A C 1
ATOM 853 O O . VAL A 1 111 ? -13.103 1.548 11.043 1.00 94.12 111 VAL A O 1
ATOM 856 N N . LEU A 1 112 ? -13.990 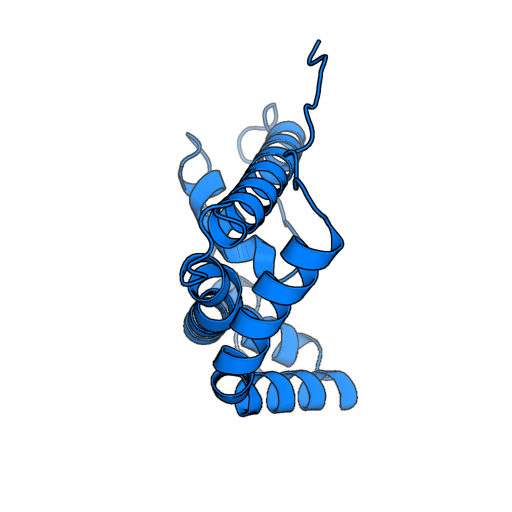-0.519 11.040 1.00 94.00 112 LEU A N 1
ATOM 857 C CA . LEU A 1 112 ? -12.728 -1.242 10.929 1.00 94.00 112 LEU A CA 1
ATOM 858 C C . LEU A 1 112 ? -12.504 -1.623 9.462 1.00 94.00 112 LEU A C 1
ATOM 860 O O . LEU A 1 112 ? -13.218 -2.469 8.924 1.00 94.00 112 LEU A O 1
ATOM 864 N N . ALA A 1 113 ? -11.501 -1.023 8.824 1.00 92.44 113 ALA A N 1
ATOM 865 C CA . ALA A 1 113 ? -11.096 -1.364 7.464 1.00 92.44 113 ALA A CA 1
ATOM 866 C C . ALA A 1 113 ? -9.872 -2.292 7.486 1.00 92.44 113 ALA A C 1
ATOM 868 O O . ALA A 1 113 ? -8.769 -1.872 7.831 1.00 92.44 113 ALA A O 1
ATOM 869 N N . VAL A 1 114 ? -10.059 -3.553 7.089 1.00 92.12 114 VAL A N 1
ATOM 870 C CA . VAL A 1 114 ? -8.961 -4.516 6.919 1.00 92.12 114 VAL A CA 1
ATOM 871 C C . VAL A 1 114 ? -8.598 -4.595 5.441 1.00 92.12 114 VAL A C 1
ATOM 873 O O . VAL A 1 114 ? -9.405 -5.010 4.611 1.00 92.12 114 VAL A O 1
ATOM 876 N N . VAL A 1 115 ? -7.373 -4.195 5.108 1.00 94.00 115 VAL A N 1
ATOM 877 C CA . VAL A 1 115 ? -6.843 -4.184 3.738 1.00 94.00 115 VAL A CA 1
ATOM 878 C C . VAL A 1 115 ? -5.442 -4.781 3.704 1.00 94.00 115 VAL A C 1
ATOM 880 O O . VAL A 1 115 ? -4.774 -4.884 4.731 1.00 94.00 115 VAL A O 1
ATOM 883 N N . GLY A 1 116 ? -4.970 -5.163 2.515 1.00 93.50 116 GLY A N 1
ATOM 884 C CA . GLY A 1 116 ? -3.562 -5.527 2.349 1.00 93.50 116 GLY A CA 1
ATOM 885 C C . GLY A 1 116 ? -2.648 -4.357 2.733 1.00 93.50 116 GLY A C 1
ATOM 886 O O . GLY A 1 116 ? -2.966 -3.210 2.420 1.00 93.50 116 GLY A O 1
ATOM 887 N N . ALA A 1 117 ? -1.505 -4.639 3.367 1.00 93.62 117 ALA A N 1
ATOM 888 C CA . ALA A 1 117 ? -0.601 -3.614 3.906 1.00 93.62 117 ALA A CA 1
ATOM 889 C C . ALA A 1 117 ? -0.213 -2.534 2.877 1.00 93.62 117 ALA A C 1
ATOM 891 O O . ALA A 1 117 ? -0.094 -1.362 3.222 1.00 93.62 117 ALA A O 1
ATOM 892 N N . MET A 1 118 ? -0.091 -2.906 1.596 1.00 93.88 118 MET A N 1
ATOM 893 C CA . MET A 1 118 ? 0.273 -1.983 0.508 1.00 93.88 118 MET A CA 1
ATOM 894 C C . MET A 1 118 ? -0.826 -0.974 0.150 1.00 93.88 118 MET A C 1
ATOM 896 O O . MET A 1 118 ? -0.549 0.030 -0.501 1.00 93.88 118 MET A O 1
ATOM 900 N N . HIS A 1 119 ? -2.068 -1.214 0.572 1.00 95.75 119 HIS A N 1
ATOM 901 C CA . HIS A 1 119 ? -3.179 -0.279 0.394 1.00 95.75 119 HIS A CA 1
ATOM 902 C C . HIS A 1 119 ? -3.257 0.753 1.517 1.00 95.75 119 HIS A C 1
ATOM 904 O O . HIS A 1 119 ? -3.719 1.869 1.282 1.00 95.75 119 HIS A O 1
ATOM 910 N N . LYS A 1 120 ? -2.798 0.404 2.728 1.00 94.94 120 LYS A N 1
ATOM 911 C CA . LYS A 1 120 ? -2.973 1.239 3.922 1.00 94.94 120 LYS A CA 1
ATOM 912 C C . LYS A 1 120 ? -2.470 2.683 3.744 1.00 94.94 120 LYS A C 1
ATOM 914 O O . LYS A 1 120 ? -3.235 3.580 4.075 1.00 94.94 120 LYS A O 1
ATOM 919 N N . PRO A 1 121 ? -1.292 2.954 3.148 1.00 93.69 121 PRO A N 1
ATOM 920 C CA . PRO A 1 121 ? -0.836 4.334 2.955 1.00 93.69 121 PRO A CA 1
ATOM 921 C C . PRO A 1 121 ? -1.773 5.185 2.082 1.00 93.69 121 PRO A C 1
ATOM 923 O O . PRO A 1 121 ? -1.984 6.361 2.367 1.00 93.69 121 PRO A O 1
ATOM 926 N N . TRP A 1 122 ? -2.375 4.599 1.038 1.00 95.38 122 TRP A N 1
ATOM 927 C CA . TRP A 1 122 ? -3.379 5.290 0.217 1.00 95.38 122 TRP A C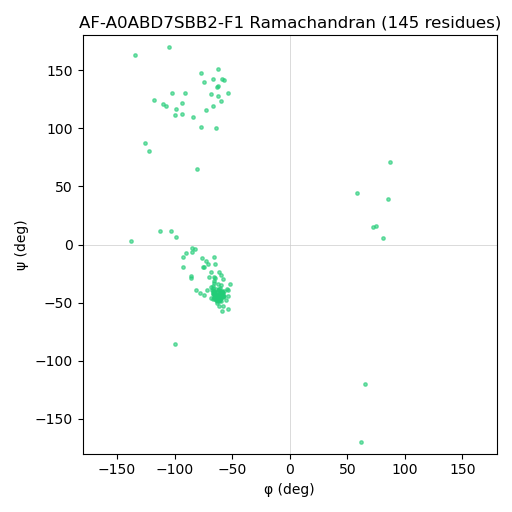A 1
ATOM 928 C C . TRP A 1 122 ? -4.694 5.464 0.967 1.00 95.38 122 TRP A C 1
ATOM 930 O O . TRP A 1 122 ? -5.335 6.500 0.838 1.00 95.38 122 TRP A O 1
ATOM 940 N N . PHE A 1 123 ? -5.097 4.453 1.733 1.00 95.38 123 PHE A N 1
ATOM 941 C CA . PHE A 1 123 ? -6.302 4.501 2.551 1.00 95.38 123 PHE A CA 1
ATOM 942 C C . PHE A 1 123 ? -6.229 5.602 3.602 1.00 95.38 123 PHE A C 1
ATOM 944 O O . PHE A 1 123 ? -7.119 6.445 3.631 1.00 95.38 123 PHE A O 1
ATOM 951 N N . ASP A 1 124 ? -5.161 5.630 4.400 1.00 94.19 124 ASP A N 1
ATOM 952 C CA . ASP A 1 124 ? -4.956 6.636 5.443 1.00 94.19 124 ASP A CA 1
ATOM 953 C C . ASP A 1 124 ? -4.962 8.047 4.831 1.00 94.19 124 ASP A C 1
ATOM 955 O O . ASP A 1 124 ? -5.647 8.938 5.329 1.00 94.19 124 ASP A O 1
ATOM 959 N N . ASN A 1 125 ? -4.275 8.240 3.697 1.00 94.81 125 ASN A N 1
ATOM 960 C CA . ASN A 1 125 ? -4.210 9.536 3.024 1.00 94.81 125 ASN A CA 1
ATOM 961 C C . ASN A 1 125 ? -5.548 9.975 2.406 1.00 94.81 125 ASN A C 1
ATOM 963 O O . ASN A 1 125 ? -5.928 11.136 2.537 1.00 94.81 125 ASN A O 1
ATOM 967 N N . TRP A 1 126 ? -6.254 9.091 1.695 1.00 96.06 126 TRP A N 1
ATOM 968 C CA . TRP A 1 126 ? -7.496 9.464 1.010 1.00 96.06 126 TRP A CA 1
ATOM 969 C C . TRP A 1 126 ? -8.686 9.561 1.954 1.00 96.06 126 TRP A C 1
ATOM 971 O O . TRP A 1 126 ? -9.459 10.508 1.836 1.00 96.06 126 TRP A O 1
ATOM 981 N N . LEU A 1 127 ? -8.830 8.630 2.902 1.00 94.56 127 LEU A N 1
ATOM 982 C CA . LEU A 1 127 ? -9.879 8.727 3.917 1.00 94.56 127 LEU A CA 1
ATOM 983 C C . LEU A 1 127 ? -9.633 9.925 4.841 1.00 94.56 127 LEU A C 1
ATOM 985 O O . LEU A 1 127 ? -10.585 10.626 5.159 1.00 94.56 127 LEU A O 1
ATOM 989 N N . GLY A 1 128 ? -8.375 10.219 5.191 1.00 94.00 128 GLY A N 1
ATOM 990 C CA . GLY A 1 128 ? -8.017 11.391 5.998 1.00 94.00 128 GLY A CA 1
ATOM 991 C C . GLY A 1 128 ? -8.275 12.746 5.324 1.00 94.00 128 GLY A C 1
ATOM 992 O O . GLY A 1 128 ? -8.215 13.776 5.987 1.00 94.00 128 GLY A O 1
ATOM 993 N N . GLN A 1 129 ? -8.574 12.772 4.020 1.00 94.69 129 GLN A N 1
ATOM 994 C CA . GLN A 1 129 ? -9.002 13.980 3.302 1.00 94.69 129 GLN A CA 1
ATOM 995 C C . GLN A 1 129 ? -10.531 14.140 3.243 1.00 94.69 129 GLN A C 1
ATOM 997 O O . GLN A 1 129 ? -11.022 15.198 2.836 1.00 94.69 129 GLN A O 1
ATOM 1002 N N . LEU A 1 130 ? -11.301 13.111 3.619 1.00 93.69 130 LEU A N 1
ATOM 1003 C CA . LEU A 1 130 ? -12.760 13.177 3.610 1.00 93.69 130 LEU A CA 1
ATOM 1004 C C . LEU A 1 130 ? -13.272 14.032 4.775 1.00 93.69 130 LEU A C 1
ATOM 1006 O O . LEU A 1 130 ? -12.777 13.971 5.897 1.00 93.69 130 LEU A O 1
ATOM 1010 N N . GLN A 1 131 ? -14.298 14.837 4.506 1.00 91.62 131 GLN A N 1
ATOM 1011 C CA . GLN A 1 131 ? -14.905 15.695 5.522 1.00 91.62 131 GLN A CA 1
ATOM 1012 C C . GLN A 1 131 ? -15.644 14.849 6.565 1.00 91.62 131 GLN A C 1
ATOM 1014 O O . GLN A 1 131 ? -16.475 14.017 6.206 1.00 91.62 131 GLN A O 1
ATOM 1019 N N . GLY A 1 132 ? -15.370 15.090 7.849 1.00 91.56 132 GLY A N 1
ATOM 1020 C CA . GLY A 1 132 ? -16.021 14.374 8.952 1.00 91.56 132 GLY A CA 1
ATOM 1021 C C . GLY A 1 132 ? -15.533 12.935 9.159 1.00 91.56 132 GLY A C 1
ATOM 1022 O O . GLY A 1 132 ? -16.217 12.168 9.832 1.00 91.56 132 GLY A O 1
ATOM 1023 N N . VAL A 1 133 ? -14.382 12.567 8.584 1.00 95.38 133 VAL A N 1
ATOM 1024 C CA . VAL A 1 133 ? -13.731 11.269 8.799 1.00 95.38 133 VAL A CA 1
ATOM 1025 C C . VAL A 1 133 ? -12.457 11.465 9.612 1.00 95.38 133 VAL A C 1
ATOM 1027 O O . VAL A 1 133 ? -11.532 12.141 9.170 1.00 95.38 133 VAL A O 1
ATOM 1030 N N . ASP A 1 134 ? -12.397 10.809 10.769 1.00 94.69 134 ASP A N 1
ATOM 1031 C CA . ASP A 1 134 ? -11.195 10.733 11.596 1.00 94.69 134 ASP A CA 1
ATOM 1032 C C . ASP A 1 134 ? -10.523 9.366 11.426 1.00 94.69 134 ASP A C 1
ATOM 1034 O O . ASP A 1 134 ? -11.163 8.317 11.546 1.00 94.69 134 ASP A O 1
ATOM 1038 N N . ILE A 1 135 ? -9.212 9.372 11.173 1.00 94.62 135 ILE A N 1
ATOM 1039 C CA . ILE A 1 135 ? -8.403 8.151 11.092 1.00 94.62 135 ILE A CA 1
ATOM 1040 C C . ILE A 1 135 ? -7.774 7.872 12.450 1.00 94.62 135 ILE A C 1
ATOM 1042 O O . ILE A 1 135 ? -7.021 8.685 12.982 1.00 94.62 135 ILE A O 1
ATOM 1046 N N . VAL A 1 136 ? -8.066 6.691 12.994 1.00 93.75 136 VAL A N 1
ATOM 1047 C CA . VAL A 1 136 ? -7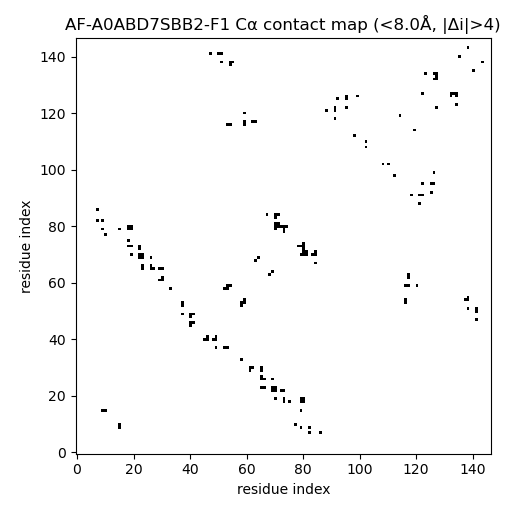.421 6.180 14.206 1.00 93.75 136 VAL A CA 1
ATOM 1048 C C . VAL A 1 136 ? -6.199 5.362 13.805 1.00 93.75 136 VAL A C 1
ATOM 1050 O O . VAL A 1 136 ? -6.289 4.483 12.945 1.00 93.75 136 VAL A O 1
ATOM 1053 N N . ASP A 1 137 ? -5.058 5.643 14.434 1.00 89.75 137 ASP A N 1
ATOM 1054 C CA . ASP A 1 137 ? -3.819 4.911 14.184 1.00 89.75 137 ASP A CA 1
ATOM 1055 C C . ASP A 1 137 ? -3.988 3.429 14.556 1.00 89.75 137 ASP A C 1
ATOM 1057 O O . ASP A 1 137 ? -4.389 3.081 15.669 1.00 89.75 137 ASP A O 1
ATOM 1061 N N . ALA A 1 138 ? -3.654 2.545 13.616 1.00 90.25 138 ALA A N 1
ATOM 1062 C CA . ALA A 1 138 ? -3.707 1.107 13.828 1.00 90.25 138 ALA A CA 1
ATOM 1063 C C . ALA A 1 138 ? -2.799 0.668 14.985 1.00 90.25 138 ALA A C 1
ATOM 1065 O O . ALA A 1 138 ? -3.179 -0.234 15.725 1.00 90.25 138 ALA A O 1
ATOM 1066 N N . ALA A 1 139 ? -1.648 1.316 15.189 1.00 86.44 139 ALA A N 1
ATOM 1067 C CA . ALA A 1 139 ? -0.758 1.016 16.308 1.00 86.44 139 ALA A CA 1
ATOM 1068 C C . ALA A 1 139 ? -1.440 1.273 17.663 1.00 86.44 139 ALA A C 1
ATOM 1070 O O . ALA A 1 139 ? -1.322 0.457 18.572 1.00 86.44 139 ALA A O 1
ATOM 1071 N N . GLN A 1 140 ? -2.240 2.341 17.774 1.00 88.62 140 GLN A N 1
ATOM 1072 C CA . GLN A 1 140 ? -3.004 2.634 18.994 1.00 88.62 140 GLN A CA 1
ATOM 1073 C C . GLN A 1 140 ? -4.080 1.578 19.271 1.00 88.62 140 GLN A C 1
ATOM 1075 O O . GLN A 1 140 ? -4.380 1.292 20.426 1.00 88.62 140 GLN A O 1
ATOM 1080 N N . VAL A 1 141 ? -4.669 0.998 18.221 1.00 90.00 141 VAL A N 1
ATOM 1081 C CA . VAL A 1 141 ? -5.726 -0.020 18.347 1.00 90.00 141 VAL A CA 1
ATOM 1082 C C . VAL A 1 141 ? -5.150 -1.409 18.616 1.00 90.00 141 VAL A C 1
ATOM 1084 O O . VAL A 1 141 ? -5.731 -2.174 19.382 1.00 90.00 141 VAL A O 1
ATOM 1087 N N . LEU A 1 142 ? -4.029 -1.750 17.979 1.00 89.50 142 LEU A N 1
ATOM 1088 C CA . LEU A 1 142 ? -3.367 -3.045 18.145 1.00 89.50 142 LEU A CA 1
ATOM 1089 C C . LEU A 1 142 ? -2.607 -3.143 19.477 1.00 89.50 142 LEU A C 1
ATOM 1091 O O . LEU A 1 142 ? -2.318 -4.259 19.915 1.00 89.50 142 LEU A O 1
ATOM 1095 N N . GLY A 1 143 ? -2.290 -2.008 20.109 1.00 85.12 143 GLY A N 1
ATOM 1096 C CA . GLY A 1 143 ? -1.541 -1.931 21.365 1.00 85.12 143 GLY A CA 1
ATOM 1097 C C . GLY A 1 143 ? -0.123 -2.496 21.252 1.00 85.12 143 GLY A C 1
ATOM 1098 O O . GLY A 1 143 ? 0.326 -2.856 20.162 1.00 85.12 143 GLY A O 1
ATOM 1099 N N . ASP A 1 144 ? 0.539 -2.645 22.396 1.00 77.44 144 ASP A N 1
ATOM 1100 C CA . ASP A 1 144 ? 1.852 -3.287 22.522 1.00 77.44 144 ASP A CA 1
ATOM 1101 C C . ASP A 1 144 ? 1.715 -4.694 23.135 1.00 77.44 144 ASP A C 1
ATOM 1103 O O . ASP A 1 144 ? 0.635 -5.110 23.568 1.00 77.44 144 ASP A O 1
ATOM 1107 N N . ASP A 1 145 ? 2.787 -5.488 23.136 1.00 62.75 145 ASP A N 1
ATOM 1108 C CA . ASP A 1 145 ? 2.787 -6.787 23.815 1.00 62.75 145 ASP A CA 1
ATOM 1109 C C . ASP A 1 145 ? 2.608 -6.605 25.333 1.00 62.75 145 ASP A C 1
ATOM 1111 O O . ASP A 1 145 ? 3.559 -6.308 26.053 1.00 62.75 145 ASP A O 1
ATOM 1115 N N . GLY A 1 14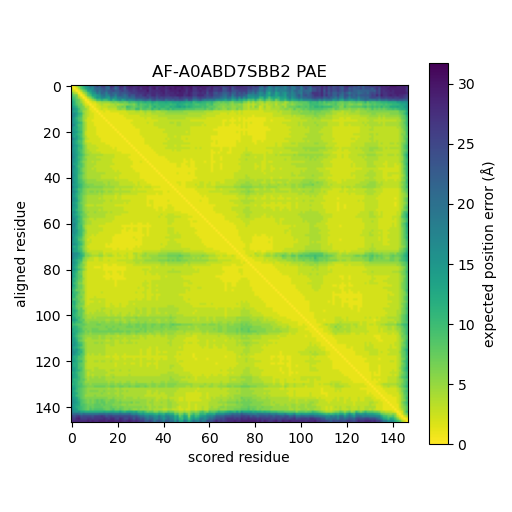6 ? 1.383 -6.817 25.825 1.00 53.62 146 GLY A N 1
ATOM 1116 C CA . GLY A 1 146 ? 1.101 -6.981 27.253 1.00 53.62 146 GLY A CA 1
ATOM 1117 C C . GLY A 1 146 ? 0.881 -5.705 28.073 1.00 53.62 146 GLY A C 1
ATOM 1118 O O . GLY A 1 146 ? 1.292 -5.678 29.235 1.00 53.62 146 GLY A O 1
ATOM 1119 N N . GLN A 1 147 ? 0.193 -4.696 27.528 1.00 38.94 147 GLN A N 1
ATOM 1120 C CA . GLN A 1 147 ? -0.506 -3.675 28.328 1.00 38.94 147 GLN A CA 1
ATOM 1121 C C . GLN A 1 147 ? -1.971 -3.551 27.920 1.00 38.94 147 GLN A C 1
ATOM 1123 O O . GLN A 1 147 ? -2.237 -3.519 26.699 1.00 38.94 147 GLN A O 1
#

Radius of gyration: 17.85 Å; Cα contacts (8 Å, |Δi|>4): 99; chains: 1; bounding box: 43×35×53 Å